Protein AF-A0A7D4TJF9-F1 (afdb_monomer_lite)

Secondary structure (DSSP, 8-state):
---SHHHHHHHHHHHHHHHHHHHHHHHHHHHHHHHHHHHHHHHHHHHHHHHHHTTPPPPPBTTEEEEEEE-SSEEEEEEEEESSSEEEEEEEEE----

Foldseek 3Di:
DDPPVVVVVVVVVVVVVVVVVVVVVVVVVVVVVVVVVQVVQQVLFQVQQVCVLVVHDRDDDPQWDWDWDDPPQKIKIWIWGDDPDTHIYIHIDGNDDD

Structure (mmCIF, N/CA/C/O backbone):
data_AF-A0A7D4TJF9-F1
#
_entry.id   AF-A0A7D4TJF9-F1
#
loop_
_atom_site.group_PDB
_atom_site.id
_atom_site.type_symbol
_atom_site.label_atom_id
_atom_site.label_alt_id
_atom_site.label_comp_id
_atom_site.label_asym_id
_atom_site.label_entity_id
_atom_site.label_seq_id
_atom_site.pdbx_PDB_ins_code
_atom_site.Cartn_x
_atom_site.Cartn_y
_atom_site.Cartn_z
_atom_site.occupancy
_atom_site.B_iso_or_equiv
_atom_site.auth_seq_id
_atom_site.auth_comp_id
_atom_site.auth_asym_id
_atom_site.auth_atom_id
_atom_site.pdbx_PDB_model_num
ATOM 1 N N . MET A 1 1 ? 44.012 -9.671 -43.858 1.00 39.16 1 MET A N 1
ATOM 2 C CA . MET A 1 1 ? 43.821 -9.789 -42.399 1.00 39.16 1 MET A CA 1
ATOM 3 C C . MET A 1 1 ? 42.778 -8.761 -42.035 1.00 39.16 1 MET A C 1
ATOM 5 O O . MET A 1 1 ? 43.120 -7.598 -41.880 1.00 39.16 1 MET A O 1
ATOM 9 N N . ASP A 1 2 ? 41.517 -9.180 -42.040 1.00 47.53 2 ASP A N 1
ATOM 10 C CA . ASP A 1 2 ? 40.388 -8.322 -41.703 1.00 47.53 2 ASP A CA 1
ATOM 11 C C . ASP A 1 2 ? 39.980 -8.643 -40.262 1.00 47.53 2 ASP A C 1
ATOM 13 O O . ASP A 1 2 ? 39.491 -9.731 -39.980 1.00 47.53 2 ASP A O 1
ATOM 17 N N . PHE A 1 3 ? 40.342 -7.759 -39.332 1.00 52.19 3 PHE A N 1
ATOM 18 C CA . PHE A 1 3 ? 40.041 -7.870 -37.896 1.00 52.19 3 PHE A CA 1
ATOM 19 C C . PHE A 1 3 ? 39.243 -6.649 -37.399 1.00 52.19 3 PHE A C 1
ATOM 21 O O . PHE A 1 3 ? 39.175 -6.400 -36.193 1.00 52.19 3 PHE A O 1
ATOM 28 N N . SER A 1 4 ? 38.687 -5.844 -38.316 1.00 53.62 4 SER A N 1
ATOM 29 C CA . SER A 1 4 ? 37.872 -4.671 -37.958 1.00 53.62 4 SER A CA 1
ATOM 30 C C . SER A 1 4 ? 36.390 -5.004 -37.798 1.00 53.62 4 SER A C 1
ATOM 32 O O . SER A 1 4 ? 35.708 -4.330 -37.029 1.00 53.62 4 SER A O 1
ATOM 34 N N . GLU A 1 5 ? 35.902 -6.057 -38.455 1.00 53.69 5 GLU A N 1
ATOM 35 C CA . GLU A 1 5 ? 34.475 -6.406 -38.459 1.00 53.69 5 GLU A CA 1
ATOM 36 C C . GLU A 1 5 ? 33.985 -6.962 -37.101 1.00 53.69 5 GLU A C 1
ATOM 38 O O . GLU A 1 5 ? 32.879 -6.651 -36.661 1.00 53.69 5 GLU A O 1
ATOM 43 N N . ASP A 1 6 ? 34.851 -7.653 -36.350 1.00 51.81 6 ASP A N 1
ATOM 44 C CA . ASP A 1 6 ? 34.524 -8.246 -35.040 1.00 51.81 6 ASP A CA 1
ATOM 45 C C . ASP A 1 6 ? 34.347 -7.219 -33.900 1.00 51.81 6 ASP A C 1
ATOM 47 O O . ASP A 1 6 ? 33.576 -7.440 -32.970 1.00 51.81 6 ASP A O 1
ATOM 51 N N . ARG A 1 7 ? 35.027 -6.062 -33.931 1.00 52.25 7 ARG A N 1
ATOM 52 C CA . ARG A 1 7 ? 34.930 -5.065 -32.834 1.00 52.25 7 ARG A CA 1
ATOM 53 C C . ARG A 1 7 ? 33.695 -4.161 -32.940 1.00 52.25 7 ARG A C 1
ATOM 55 O O . ARG A 1 7 ? 33.223 -3.645 -31.924 1.00 52.25 7 ARG A O 1
ATOM 62 N N . GLY A 1 8 ? 33.182 -3.962 -34.156 1.00 52.03 8 GLY A N 1
ATOM 63 C CA . GLY A 1 8 ? 31.962 -3.194 -34.424 1.00 52.03 8 GLY A CA 1
ATOM 64 C C . GLY A 1 8 ? 30.682 -3.979 -34.129 1.00 52.03 8 GLY A C 1
ATOM 65 O O . GLY A 1 8 ? 29.717 -3.406 -33.627 1.00 52.03 8 GLY A O 1
ATOM 66 N N . ALA A 1 9 ? 30.697 -5.295 -34.365 1.00 53.34 9 ALA A N 1
ATOM 67 C CA . ALA A 1 9 ? 29.580 -6.181 -34.042 1.00 53.34 9 ALA A CA 1
ATOM 68 C C . ALA A 1 9 ? 29.293 -6.186 -32.530 1.00 53.34 9 ALA A C 1
ATOM 70 O O . ALA A 1 9 ? 28.196 -5.807 -32.118 1.00 53.34 9 ALA A O 1
ATOM 71 N N . VAL A 1 10 ? 30.332 -6.421 -31.711 1.00 53.62 10 VAL A N 1
ATOM 72 C CA . VAL A 1 10 ? 30.230 -6.470 -30.239 1.00 53.62 10 VAL A CA 1
ATOM 73 C C . VAL A 1 10 ? 29.750 -5.141 -29.642 1.00 53.62 10 VAL A C 1
ATOM 75 O O . VAL A 1 10 ? 29.045 -5.115 -28.641 1.00 53.62 10 VAL A O 1
ATOM 78 N N . THR A 1 11 ? 30.071 -3.999 -30.245 1.00 57.53 11 THR A N 1
ATOM 79 C CA . THR A 1 11 ? 29.593 -2.704 -29.732 1.00 57.53 11 THR A CA 1
ATOM 80 C C . THR A 1 11 ? 28.151 -2.398 -30.144 1.00 57.53 11 THR A C 1
ATOM 82 O O . THR A 1 11 ? 27.422 -1.809 -29.347 1.00 57.53 11 THR A O 1
ATOM 85 N N . ALA A 1 12 ? 27.693 -2.851 -31.315 1.00 61.81 12 ALA A N 1
ATOM 86 C CA . ALA A 1 12 ? 26.308 -2.690 -31.764 1.00 61.81 12 ALA A CA 1
ATOM 87 C C . ALA A 1 12 ? 25.320 -3.591 -31.000 1.00 61.81 12 ALA A C 1
ATOM 89 O O . ALA A 1 12 ? 24.239 -3.142 -30.612 1.00 61.81 12 ALA A O 1
ATOM 90 N N . GLU A 1 13 ? 25.695 -4.841 -30.722 1.00 58.75 13 GLU A N 1
ATOM 91 C CA . GLU A 1 13 ? 24.874 -5.760 -29.924 1.00 58.75 13 GLU A CA 1
ATOM 92 C C . GLU A 1 13 ? 24.782 -5.315 -28.451 1.00 58.75 13 GLU A C 1
ATOM 94 O O . GLU A 1 13 ? 23.692 -5.296 -27.875 1.00 58.75 13 GLU A O 1
ATOM 99 N N . PHE A 1 14 ? 25.873 -4.813 -27.858 1.00 63.66 14 PHE A N 1
ATOM 100 C CA . PHE A 1 14 ? 25.836 -4.228 -26.511 1.00 63.66 14 PHE A CA 1
ATOM 101 C C . PHE A 1 14 ? 25.055 -2.904 -26.441 1.00 63.66 14 PHE A C 1
ATOM 103 O O . PHE A 1 14 ? 24.433 -2.621 -25.414 1.00 63.66 14 PHE A O 1
ATOM 110 N N . MET A 1 15 ? 25.023 -2.114 -27.521 1.00 65.81 15 MET A N 1
ATOM 111 C CA . MET A 1 15 ? 24.281 -0.846 -27.579 1.00 65.81 15 MET A CA 1
ATOM 112 C C . MET A 1 15 ? 22.760 -1.040 -27.462 1.00 65.81 15 MET A C 1
ATOM 114 O O . MET A 1 15 ? 22.072 -0.147 -26.971 1.00 65.81 15 MET A O 1
ATOM 118 N N . LEU A 1 16 ? 22.235 -2.208 -27.851 1.00 66.94 16 LEU A N 1
ATOM 119 C CA . LEU A 1 16 ? 20.823 -2.575 -27.676 1.00 66.94 16 LEU A CA 1
ATOM 120 C C . LEU A 1 16 ? 20.562 -3.348 -26.374 1.00 66.94 16 LEU A C 1
ATOM 122 O O . LEU A 1 16 ? 19.508 -3.180 -25.753 1.00 66.94 16 LEU A O 1
ATOM 126 N N . LEU A 1 17 ? 21.518 -4.159 -25.916 1.00 78.38 17 LEU A N 1
ATOM 127 C CA . LEU A 1 17 ? 21.386 -4.917 -24.668 1.00 78.38 17 LEU A CA 1
ATOM 128 C C . LEU A 1 17 ? 21.379 -4.014 -23.428 1.00 78.38 17 LEU A C 1
ATOM 130 O O . LEU A 1 17 ? 20.624 -4.246 -22.489 1.00 78.38 17 LEU A O 1
ATOM 134 N N . PHE A 1 18 ? 22.171 -2.945 -23.417 1.00 82.38 18 PHE A N 1
ATOM 135 C CA . PHE A 1 18 ? 22.239 -2.053 -22.261 1.00 82.38 18 PHE A CA 1
ATOM 136 C C . PHE A 1 18 ? 20.912 -1.325 -21.953 1.00 82.38 18 PHE A C 1
ATOM 138 O O . PHE A 1 18 ? 20.420 -1.436 -20.827 1.00 82.38 18 PHE A O 1
ATOM 145 N N . PRO A 1 19 ? 20.268 -0.622 -22.910 1.00 83.50 19 PRO A N 1
ATOM 146 C CA . PRO A 1 19 ? 18.990 0.037 -22.650 1.00 83.50 19 PRO A CA 1
ATOM 147 C C . PRO A 1 19 ? 17.870 -0.963 -22.348 1.00 83.50 19 PRO A C 1
ATOM 149 O O . PRO A 1 19 ? 17.018 -0.674 -21.512 1.00 83.50 19 PRO A O 1
ATOM 152 N N . THR A 1 20 ? 17.877 -2.153 -22.958 1.00 87.12 20 THR A N 1
ATOM 153 C CA . THR A 1 20 ? 16.868 -3.185 -22.666 1.00 87.12 20 THR A CA 1
ATOM 154 C C . THR A 1 20 ? 17.001 -3.732 -21.248 1.00 87.12 20 THR A C 1
ATOM 156 O O . THR A 1 20 ? 15.990 -3.854 -20.557 1.00 87.12 20 THR A O 1
ATOM 159 N N . VAL A 1 21 ? 18.223 -3.974 -20.764 1.00 88.00 21 VAL A N 1
ATOM 160 C CA . VAL A 1 21 ? 18.467 -4.366 -19.367 1.00 88.00 21 VAL A CA 1
ATOM 161 C C . VAL A 1 21 ? 18.031 -3.262 -18.405 1.00 88.00 21 VAL A C 1
ATOM 163 O O . VAL A 1 21 ? 17.361 -3.556 -17.418 1.00 88.00 21 VAL A O 1
ATOM 166 N N . ILE A 1 22 ? 18.338 -1.994 -18.700 1.00 91.00 22 ILE A N 1
ATOM 167 C CA . ILE A 1 22 ? 17.899 -0.862 -17.867 1.00 91.00 22 ILE A CA 1
ATOM 168 C C . ILE A 1 22 ? 16.370 -0.792 -17.800 1.00 91.00 22 ILE A C 1
ATOM 170 O O . ILE A 1 22 ? 15.815 -0.666 -16.710 1.00 91.00 22 ILE A O 1
ATOM 174 N N . VAL A 1 23 ? 15.680 -0.911 -18.937 1.00 91.56 23 VAL A N 1
ATOM 175 C CA . VAL A 1 23 ? 14.210 -0.900 -18.989 1.00 91.5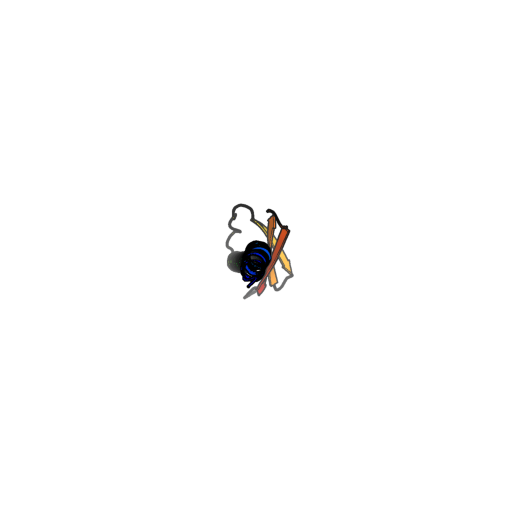6 23 VAL A CA 1
ATOM 176 C C . VAL A 1 23 ? 13.624 -2.087 -18.226 1.00 91.56 23 VAL A C 1
ATOM 178 O O . VAL A 1 23 ? 12.683 -1.907 -17.454 1.00 91.56 23 VAL A O 1
ATOM 181 N N . ALA A 1 24 ? 14.195 -3.283 -18.381 1.00 92.12 24 ALA A N 1
ATOM 182 C CA . ALA A 1 24 ? 13.761 -4.468 -17.647 1.00 92.12 24 ALA A CA 1
ATOM 183 C C . ALA A 1 24 ? 13.915 -4.280 -16.129 1.00 92.12 24 ALA A C 1
ATOM 185 O O . ALA A 1 24 ? 12.997 -4.587 -15.367 1.00 92.12 24 ALA A O 1
ATOM 186 N N . LEU A 1 25 ? 1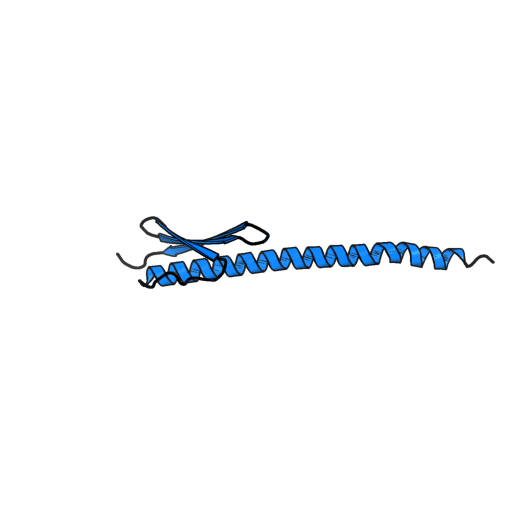5.043 -3.717 -15.687 1.00 93.00 25 LEU A N 1
ATOM 187 C CA . LEU A 1 25 ? 15.315 -3.471 -14.274 1.00 93.00 25 LEU A CA 1
ATOM 188 C C . LEU A 1 25 ? 14.396 -2.382 -13.702 1.00 93.00 25 LEU A C 1
ATOM 190 O O . LEU A 1 25 ? 13.831 -2.554 -12.624 1.00 93.00 25 LEU A O 1
ATOM 194 N N . ALA A 1 26 ? 14.178 -1.296 -14.447 1.00 92.62 26 ALA A N 1
ATOM 195 C CA . ALA A 1 26 ? 13.236 -0.240 -14.082 1.00 92.62 26 ALA A CA 1
ATOM 196 C C . ALA A 1 26 ? 11.798 -0.776 -13.966 1.00 92.62 26 ALA A C 1
ATOM 198 O O . ALA A 1 26 ? 11.079 -0.441 -13.021 1.00 92.62 26 ALA A O 1
ATOM 199 N N . GLY A 1 27 ? 11.394 -1.656 -14.887 1.00 91.38 27 GLY A N 1
ATOM 200 C CA . GLY A 1 27 ? 10.109 -2.347 -14.829 1.00 91.38 27 GLY A CA 1
ATOM 201 C C . GLY A 1 27 ? 9.984 -3.221 -13.580 1.00 91.38 27 GLY A C 1
ATOM 202 O O . GLY A 1 27 ? 9.005 -3.098 -12.844 1.00 91.38 27 GLY A O 1
ATOM 203 N N . ALA A 1 28 ? 10.998 -4.038 -13.285 1.00 93.12 28 ALA A N 1
ATOM 204 C CA . ALA A 1 28 ? 11.018 -4.888 -12.094 1.00 93.12 28 ALA A CA 1
ATOM 205 C C . ALA A 1 28 ? 10.925 -4.072 -10.793 1.00 93.12 28 ALA A C 1
ATOM 207 O O . ALA A 1 28 ? 10.135 -4.406 -9.909 1.00 93.12 28 ALA A O 1
ATOM 208 N N . LEU A 1 29 ? 11.672 -2.967 -10.694 1.00 91.88 29 LEU A N 1
ATOM 209 C CA . LEU A 1 29 ? 11.621 -2.064 -9.541 1.00 91.88 29 LEU A CA 1
ATOM 210 C C . LEU A 1 29 ? 10.244 -1.417 -9.378 1.00 91.88 29 LEU A C 1
ATOM 212 O O . LEU A 1 29 ? 9.746 -1.309 -8.260 1.00 91.88 29 LEU A O 1
ATOM 216 N N . THR A 1 30 ? 9.606 -1.032 -10.482 1.00 88.75 30 THR A N 1
ATOM 217 C CA . THR A 1 30 ? 8.269 -0.425 -10.461 1.00 88.75 30 THR A CA 1
ATOM 218 C C . THR A 1 30 ? 7.219 -1.418 -9.959 1.00 88.75 30 THR A C 1
ATOM 220 O O . THR A 1 30 ? 6.418 -1.084 -9.088 1.00 88.75 30 THR A O 1
ATOM 223 N N . VAL A 1 31 ? 7.248 -2.663 -10.449 1.00 88.62 31 VAL A N 1
ATOM 224 C CA . VAL A 1 31 ? 6.351 -3.734 -9.977 1.00 88.62 31 VAL A CA 1
ATOM 225 C C . VAL A 1 31 ? 6.580 -4.027 -8.493 1.00 88.62 31 VAL A C 1
ATOM 227 O O . VAL A 1 31 ? 5.623 -4.210 -7.742 1.00 88.62 31 VAL A O 1
ATOM 230 N N . PHE A 1 32 ? 7.837 -4.028 -8.049 1.00 90.75 32 PHE A N 1
ATOM 231 C CA . PHE A 1 32 ? 8.168 -4.237 -6.644 1.00 90.75 32 PHE A CA 1
ATOM 232 C C . PHE A 1 32 ? 7.629 -3.115 -5.744 1.00 90.75 32 PHE A C 1
ATOM 234 O O . PHE A 1 32 ? 7.018 -3.398 -4.715 1.00 90.75 32 PHE A O 1
ATOM 241 N N . GLN A 1 33 ? 7.784 -1.853 -6.153 1.00 87.62 33 GLN A N 1
ATOM 242 C CA . GLN A 1 33 ? 7.228 -0.689 -5.448 1.00 87.62 33 GLN A CA 1
ATOM 243 C C . GLN A 1 33 ? 5.700 -0.778 -5.318 1.00 87.62 33 GLN A C 1
ATOM 245 O O . GLN A 1 33 ? 5.171 -0.602 -4.226 1.00 87.62 33 GLN A O 1
ATOM 250 N N . LEU A 1 34 ? 4.998 -1.168 -6.388 1.00 87.44 34 LEU A N 1
ATOM 251 C CA . LEU A 1 34 ? 3.551 -1.427 -6.359 1.00 87.44 34 LEU A CA 1
ATOM 252 C C . LEU A 1 34 ? 3.163 -2.512 -5.340 1.00 87.44 34 LEU A C 1
ATOM 254 O O . LEU A 1 34 ? 2.138 -2.396 -4.666 1.00 87.44 34 LEU A O 1
ATOM 258 N N . GLY A 1 35 ? 3.974 -3.567 -5.218 1.00 87.62 35 GLY A N 1
ATOM 259 C CA . GLY A 1 35 ? 3.787 -4.612 -4.210 1.00 87.62 35 GLY A CA 1
ATOM 260 C C . GLY A 1 35 ? 3.988 -4.107 -2.778 1.00 87.62 35 GLY A C 1
ATOM 261 O O . GLY A 1 35 ? 3.226 -4.477 -1.885 1.00 87.62 35 GLY A O 1
ATOM 262 N N . LEU A 1 36 ? 4.968 -3.228 -2.556 1.00 88.88 36 LEU A N 1
ATOM 263 C CA . LEU A 1 36 ? 5.174 -2.585 -1.257 1.00 88.88 36 LEU A CA 1
ATOM 264 C C . LEU A 1 36 ? 4.018 -1.646 -0.897 1.00 88.88 36 LEU A C 1
ATOM 266 O O . LEU A 1 36 ? 3.517 -1.724 0.220 1.00 88.88 36 LEU A O 1
ATOM 270 N N . ASP A 1 37 ? 3.544 -0.835 -1.847 1.00 87.69 37 ASP A N 1
ATOM 271 C CA . ASP A 1 37 ? 2.378 0.040 -1.667 1.00 87.69 37 ASP A CA 1
ATOM 272 C C . ASP A 1 37 ? 1.127 -0.763 -1.268 1.00 87.69 37 ASP A C 1
ATOM 274 O O . ASP A 1 37 ? 0.400 -0.371 -0.355 1.00 87.69 37 ASP A O 1
ATOM 278 N N . ARG A 1 38 ? 0.882 -1.912 -1.919 1.00 86.44 38 ARG A N 1
ATOM 279 C CA . ARG A 1 38 ? -0.197 -2.854 -1.552 1.00 86.44 38 ARG A CA 1
ATOM 280 C C . ARG A 1 38 ? -0.046 -3.335 -0.111 1.00 86.44 38 ARG A C 1
ATOM 282 O O . ARG A 1 38 ? -1.008 -3.318 0.656 1.00 86.44 38 ARG A O 1
ATOM 289 N N . LEU A 1 39 ? 1.160 -3.760 0.259 1.00 87.50 39 LEU A N 1
ATOM 290 C CA . LEU A 1 39 ? 1.436 -4.287 1.590 1.00 87.50 39 LEU A CA 1
ATOM 291 C C . LEU A 1 39 ? 1.247 -3.209 2.664 1.00 87.50 39 LEU A C 1
ATOM 293 O O . LEU A 1 39 ? 0.628 -3.467 3.696 1.00 87.50 39 LEU A O 1
ATOM 297 N N . GLU A 1 40 ? 1.717 -1.991 2.410 1.00 88.81 40 GLU A N 1
ATOM 298 C CA . GLU A 1 40 ? 1.525 -0.851 3.301 1.00 88.81 40 GLU A CA 1
ATOM 299 C C . GLU A 1 40 ? 0.041 -0.488 3.445 1.00 88.81 40 GLU A C 1
ATOM 301 O O . GLU A 1 40 ? -0.435 -0.334 4.571 1.00 88.81 40 GLU A O 1
ATOM 306 N N . LEU A 1 41 ? -0.718 -0.452 2.342 1.00 85.81 41 LEU A N 1
ATOM 307 C CA . LEU A 1 41 ? -2.169 -0.238 2.378 1.00 85.81 41 LEU A CA 1
ATOM 308 C C . LEU A 1 41 ? -2.883 -1.294 3.219 1.00 85.81 41 LEU A C 1
ATOM 310 O O . LEU A 1 41 ? -3.713 -0.946 4.059 1.00 85.81 41 LEU A O 1
ATOM 314 N N . SER A 1 42 ? -2.540 -2.569 3.022 1.00 87.12 42 SER A N 1
ATOM 315 C CA . SER A 1 42 ? -3.126 -3.666 3.793 1.00 87.12 42 SER A CA 1
ATOM 316 C C . SER A 1 42 ? -2.839 -3.493 5.287 1.00 87.12 42 SER A C 1
ATOM 318 O O . SER A 1 42 ? -3.745 -3.578 6.116 1.00 87.12 42 SER A O 1
ATOM 320 N N . ARG A 1 43 ? -1.597 -3.136 5.643 1.00 87.19 43 ARG A N 1
ATOM 321 C CA . ARG A 1 43 ? -1.192 -2.870 7.024 1.00 87.19 43 ARG A CA 1
ATOM 322 C C . ARG A 1 43 ? -2.003 -1.720 7.615 1.00 87.19 43 ARG A C 1
ATOM 324 O O . ARG A 1 43 ? -2.520 -1.867 8.720 1.00 87.19 43 ARG A O 1
ATOM 331 N N . LEU A 1 44 ? -2.141 -0.605 6.897 1.00 87.00 44 LEU A N 1
ATOM 332 C CA . LEU A 1 44 ? -2.943 0.540 7.335 1.00 87.00 44 LEU A CA 1
ATOM 333 C C . LEU A 1 44 ? -4.409 0.148 7.551 1.00 87.00 44 LEU A C 1
ATOM 335 O O . LEU A 1 44 ? -4.970 0.470 8.596 1.00 87.00 44 LEU A O 1
ATOM 339 N N . ALA A 1 45 ? -5.004 -0.601 6.619 1.00 85.62 45 ALA A N 1
ATOM 340 C CA . ALA A 1 45 ? -6.372 -1.097 6.735 1.00 85.62 45 ALA A CA 1
ATOM 341 C C . ALA A 1 45 ? -6.565 -1.956 7.998 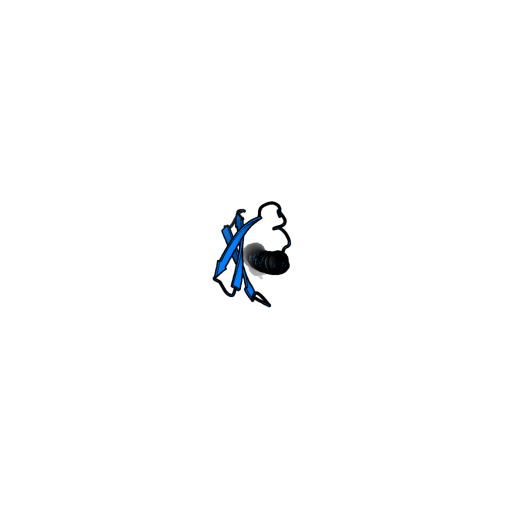1.00 85.62 45 ALA A C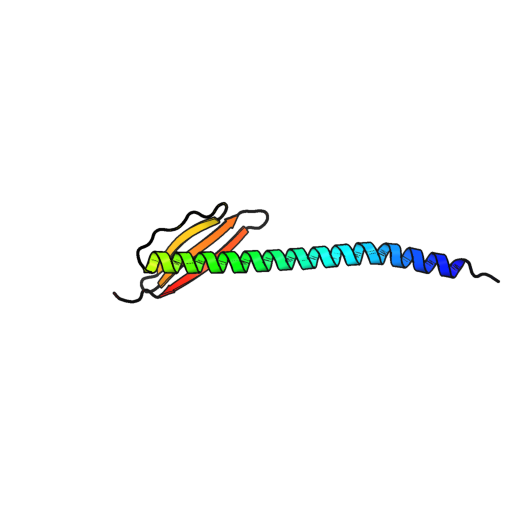 1
ATOM 343 O O . ALA A 1 45 ? -7.502 -1.733 8.761 1.00 85.62 45 ALA A O 1
ATOM 344 N N . PHE A 1 46 ? -5.638 -2.878 8.286 1.00 84.56 46 PHE A N 1
ATOM 345 C CA . PHE A 1 46 ? -5.678 -3.690 9.507 1.00 84.56 46 PHE A CA 1
ATOM 346 C C . PHE A 1 46 ? -5.503 -2.870 10.787 1.00 84.56 46 PHE A C 1
ATOM 348 O O . PHE A 1 46 ? -6.208 -3.115 11.768 1.00 84.56 46 PHE A O 1
ATOM 355 N N . PHE A 1 47 ? -4.579 -1.906 10.808 1.00 85.62 47 PHE A N 1
ATOM 356 C CA . PHE A 1 47 ? -4.387 -1.041 11.975 1.00 85.62 47 PHE A CA 1
ATOM 357 C C . PHE A 1 47 ? -5.637 -0.213 12.278 1.00 85.62 47 PHE A C 1
ATOM 359 O O . PHE A 1 47 ? -6.011 -0.097 13.442 1.00 85.62 47 PHE A O 1
ATOM 366 N N . GLN A 1 48 ? -6.306 0.288 11.241 1.00 85.25 48 GLN A N 1
ATOM 367 C CA . GLN A 1 48 ? -7.547 1.054 11.357 1.00 85.25 48 GLN A CA 1
ATOM 368 C C . GLN A 1 48 ? -8.733 0.175 11.768 1.00 85.25 48 GLN A C 1
ATOM 370 O O . GLN A 1 48 ? -9.534 0.561 12.613 1.00 85.25 48 GLN A O 1
ATOM 375 N N . ALA A 1 49 ? -8.836 -1.042 11.227 1.00 82.50 49 ALA A N 1
ATOM 376 C CA . ALA A 1 49 ? -9.857 -2.000 11.652 1.00 82.50 49 ALA A CA 1
ATOM 377 C C . ALA A 1 49 ? -9.689 -2.369 13.131 1.00 82.50 49 ALA A C 1
ATOM 379 O O . ALA A 1 49 ? -10.663 -2.435 13.881 1.00 82.50 49 ALA A O 1
ATOM 380 N N . ARG A 1 50 ? -8.440 -2.545 13.576 1.00 83.56 50 ARG A N 1
ATOM 381 C CA . ARG A 1 50 ? -8.121 -2.786 14.983 1.00 83.56 50 ARG A CA 1
ATOM 382 C C . ARG A 1 50 ? -8.420 -1.572 15.861 1.00 83.56 50 ARG A C 1
ATOM 384 O O . ARG A 1 50 ? -8.961 -1.775 16.943 1.00 83.56 50 ARG A O 1
ATOM 391 N N . SER A 1 51 ? -8.061 -0.353 15.445 1.00 83.56 51 SER A N 1
ATOM 392 C CA . SER A 1 51 ? -8.338 0.861 16.228 1.00 83.56 51 SER A CA 1
ATOM 393 C C . SER A 1 51 ? -9.841 1.078 16.388 1.00 83.56 51 SER A C 1
ATOM 395 O O . SER A 1 51 ? -10.299 1.308 17.502 1.00 83.56 51 SER A O 1
ATOM 397 N N . LEU A 1 52 ? -10.620 0.884 15.322 1.00 81.94 52 LEU A N 1
ATOM 398 C CA . LEU A 1 52 ? -12.081 0.913 15.382 1.00 81.94 52 LEU A CA 1
ATOM 399 C C . LEU A 1 52 ? -12.652 -0.171 16.303 1.00 81.94 52 LEU A C 1
ATOM 401 O O . LEU A 1 52 ? -13.573 0.103 17.067 1.00 81.94 52 LEU A O 1
ATOM 405 N N . ALA A 1 53 ? -12.096 -1.386 16.285 1.00 78.38 53 ALA A N 1
ATOM 406 C CA . ALA A 1 53 ? -12.560 -2.477 17.145 1.00 78.38 53 ALA A CA 1
ATOM 407 C C . ALA A 1 53 ? -12.362 -2.212 18.649 1.00 78.38 53 ALA A C 1
ATOM 409 O O . ALA A 1 53 ? -13.107 -2.758 19.457 1.00 78.38 53 ALA A O 1
ATOM 410 N N . ILE A 1 54 ? -11.393 -1.371 19.032 1.00 82.75 54 ILE A N 1
ATOM 411 C CA . ILE A 1 54 ? -11.183 -0.925 20.423 1.00 82.75 54 ILE A CA 1
ATOM 412 C C . ILE A 1 54 ? -11.867 0.419 20.738 1.00 82.75 54 ILE A C 1
ATOM 414 O O . ILE A 1 54 ? -11.641 0.974 21.811 1.00 82.75 54 ILE A O 1
ATOM 418 N N . GLY A 1 55 ? -12.693 0.947 19.825 1.00 76.94 55 GLY A N 1
ATOM 419 C CA . GLY A 1 55 ? -13.432 2.204 20.004 1.00 76.94 55 GLY A CA 1
ATOM 420 C C . GLY A 1 55 ? -12.644 3.478 19.678 1.00 76.94 55 GLY A C 1
ATOM 421 O O . GLY A 1 55 ? -13.051 4.563 20.082 1.00 76.94 55 GLY A O 1
ATOM 422 N N . GLY A 1 56 ? -11.514 3.363 18.980 1.00 79.50 56 GLY A N 1
ATOM 423 C CA . GLY A 1 56 ? -10.772 4.503 18.442 1.00 79.50 56 GLY A CA 1
ATOM 424 C C . GLY A 1 56 ? -11.379 5.050 17.146 1.00 79.50 56 GLY A C 1
ATOM 425 O O . GLY A 1 56 ? -12.242 4.429 16.530 1.00 79.50 56 GLY A O 1
ATOM 426 N N . GLU A 1 57 ? -10.894 6.210 16.709 1.00 76.88 57 GLU A N 1
ATOM 427 C CA . GLU A 1 57 ? -11.297 6.834 15.444 1.00 76.88 57 GLU A CA 1
ATOM 428 C C . GLU A 1 57 ? -10.371 6.449 14.280 1.00 76.88 57 GLU A C 1
ATOM 430 O O . GLU A 1 57 ? -9.225 6.025 14.461 1.00 76.88 57 GLU A O 1
ATOM 435 N N . LEU A 1 58 ? -10.887 6.603 13.060 1.00 79.00 58 LEU A N 1
ATOM 436 C CA . LEU A 1 58 ? -10.130 6.433 11.823 1.00 79.00 58 LEU A CA 1
ATOM 437 C C . LEU A 1 58 ? -9.139 7.589 11.657 1.00 79.00 58 LEU A C 1
ATOM 439 O O . LEU A 1 58 ? -9.543 8.734 11.462 1.00 79.00 58 LEU A O 1
ATOM 443 N N . SER A 1 59 ? -7.840 7.293 11.659 1.00 79.56 59 SER A N 1
ATOM 444 C CA . SER A 1 59 ? -6.818 8.303 11.355 1.00 79.56 59 SER A CA 1
ATOM 445 C C . SER A 1 59 ? -6.844 8.681 9.875 1.00 79.56 59 SER A C 1
ATOM 447 O O . SER A 1 59 ? -6.797 7.807 9.009 1.00 79.56 59 SER A O 1
ATOM 449 N N . SER A 1 60 ? -6.869 9.973 9.545 1.00 77.31 60 S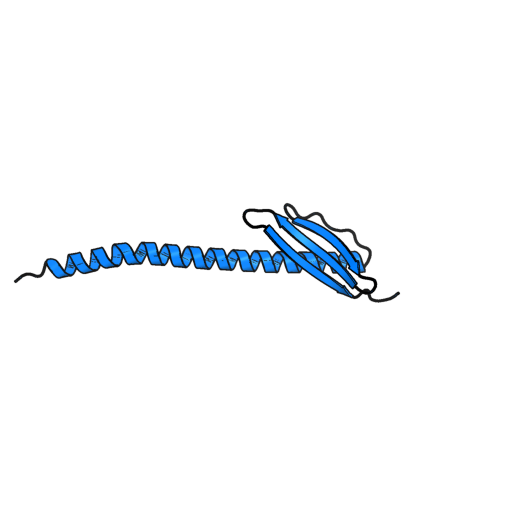ER A N 1
ATOM 450 C CA . SER A 1 60 ? -6.698 10.391 8.152 1.00 77.31 60 SER A CA 1
ATOM 451 C C . SER A 1 60 ? -5.243 10.188 7.733 1.00 77.31 60 SER A C 1
ATOM 453 O O . SER A 1 60 ? -4.339 10.748 8.353 1.00 77.31 60 SER A O 1
ATOM 455 N N . VAL A 1 61 ? -5.017 9.423 6.669 1.00 82.12 61 VAL A N 1
ATOM 456 C CA . VAL A 1 61 ? -3.702 9.291 6.034 1.00 82.12 61 VAL A CA 1
ATOM 457 C C . VAL A 1 61 ? -3.775 9.992 4.684 1.00 82.12 61 VAL A C 1
ATOM 459 O O . VAL A 1 61 ? -4.730 9.797 3.931 1.00 82.12 61 VAL A O 1
ATOM 462 N N . GLU A 1 62 ? -2.794 10.841 4.388 1.00 78.88 62 GLU A N 1
ATOM 463 C CA . GLU A 1 62 ? -2.783 11.631 3.157 1.00 78.88 62 GLU A CA 1
ATOM 464 C C . GLU A 1 62 ? -2.856 10.724 1.917 1.00 78.88 62 GLU A C 1
ATOM 466 O O . GLU A 1 62 ? -2.137 9.732 1.798 1.00 78.88 62 GLU A O 1
ATOM 471 N N . GLY A 1 63 ? -3.775 11.035 0.998 1.00 80.50 63 GLY A N 1
ATOM 472 C CA . GLY A 1 63 ? -3.968 10.265 -0.235 1.00 80.50 63 GLY A CA 1
ATOM 473 C C . GLY A 1 63 ? -4.645 8.896 -0.068 1.00 80.50 63 GLY A C 1
ATOM 474 O O . GLY A 1 63 ? -4.819 8.195 -1.069 1.00 80.50 63 GLY A O 1
ATOM 475 N N . VAL A 1 64 ? -5.063 8.515 1.147 1.00 84.75 64 VAL A N 1
ATOM 476 C CA . VAL A 1 64 ? -5.758 7.249 1.428 1.00 84.75 64 VAL A CA 1
ATOM 477 C C . VAL A 1 64 ? -7.128 7.526 2.041 1.00 84.75 64 VAL A C 1
ATOM 479 O O . VAL A 1 64 ? -7.258 8.192 3.066 1.00 84.75 64 VAL A O 1
ATOM 482 N N . ARG A 1 65 ? -8.178 6.994 1.415 1.00 86.06 65 ARG A N 1
ATOM 483 C CA . ARG A 1 65 ? -9.540 7.026 1.950 1.00 86.06 65 ARG A CA 1
ATOM 484 C C . ARG A 1 65 ? -9.822 5.715 2.667 1.00 86.06 65 ARG A C 1
ATOM 486 O O . ARG A 1 65 ? -9.657 4.655 2.072 1.00 86.06 65 ARG A O 1
ATOM 493 N N . PHE A 1 66 ? -10.280 5.803 3.909 1.00 85.56 66 PHE A N 1
ATOM 494 C CA . PHE A 1 66 ? -10.722 4.646 4.676 1.00 85.56 66 PHE A CA 1
ATOM 495 C C . PHE A 1 66 ? -12.246 4.600 4.722 1.00 85.56 66 PHE A C 1
ATOM 497 O O . PHE A 1 66 ? -12.881 5.598 5.064 1.00 85.56 66 PHE A O 1
ATOM 504 N N . THR A 1 67 ? -12.819 3.448 4.393 1.00 85.19 67 THR A N 1
ATOM 505 C CA . THR A 1 67 ? -14.261 3.207 4.471 1.00 85.19 67 THR A CA 1
ATOM 506 C C . THR A 1 67 ? -14.502 2.058 5.447 1.00 85.19 67 THR A C 1
ATOM 508 O O . THR A 1 67 ? -14.104 0.929 5.151 1.00 85.19 67 THR A O 1
ATOM 511 N N . PRO A 1 68 ? -15.092 2.313 6.628 1.00 82.56 68 PRO A N 1
ATOM 512 C CA . PRO A 1 68 ? -15.468 1.244 7.539 1.00 82.56 68 PRO A CA 1
ATOM 513 C C . PRO A 1 68 ? -16.681 0.489 6.983 1.00 82.56 68 PRO A C 1
ATOM 515 O O . PRO A 1 68 ? -17.629 1.092 6.484 1.00 82.56 68 PRO A O 1
ATOM 518 N N . SER A 1 69 ? -16.652 -0.832 7.098 1.00 80.81 69 SER A N 1
ATOM 519 C CA . SER A 1 69 ? -17.757 -1.731 6.791 1.00 80.81 69 SER A CA 1
ATOM 520 C C . SER A 1 69 ? -17.955 -2.672 7.970 1.00 80.81 69 SER A C 1
ATOM 522 O O . SER A 1 69 ? -17.021 -3.350 8.400 1.00 80.81 69 SER A O 1
ATOM 524 N N . ASP A 1 70 ? -19.173 -2.712 8.497 1.00 79.81 70 ASP A N 1
ATOM 525 C CA . ASP A 1 70 ? -19.536 -3.592 9.599 1.00 79.81 70 ASP A CA 1
ATOM 526 C C . ASP A 1 70 ? -20.294 -4.805 9.065 1.00 79.81 70 ASP A C 1
ATOM 528 O O . ASP A 1 70 ? -21.380 -4.656 8.511 1.00 79.81 70 ASP A O 1
ATOM 532 N N . ASP A 1 71 ? -19.728 -5.997 9.237 1.00 78.94 71 ASP A N 1
ATOM 533 C CA . ASP A 1 71 ? -20.348 -7.265 8.833 1.00 78.94 71 ASP A CA 1
ATOM 534 C C . ASP A 1 71 ? -20.817 -8.052 10.072 1.00 78.94 71 ASP A C 1
ATOM 536 O O . ASP A 1 71 ? -20.585 -9.252 10.236 1.00 78.94 71 ASP A O 1
ATOM 540 N N . GLY A 1 72 ? -21.403 -7.340 11.043 1.00 79.62 72 GLY A N 1
ATOM 541 C CA . GLY A 1 72 ? -21.933 -7.886 12.294 1.00 79.62 72 GLY A CA 1
ATOM 542 C C . GLY A 1 72 ? -20.846 -8.358 13.264 1.00 79.62 72 GLY A C 1
ATOM 543 O O . GLY A 1 72 ? -20.579 -7.700 14.272 1.00 79.62 72 GLY A O 1
ATOM 544 N N . ARG A 1 73 ? -20.215 -9.505 12.967 1.00 77.31 73 ARG A N 1
ATOM 545 C CA . ARG A 1 73 ? -19.142 -10.124 13.775 1.00 77.31 73 ARG A CA 1
ATOM 546 C C . ARG A 1 73 ? -17.745 -9.614 13.416 1.00 77.31 73 ARG A C 1
ATOM 548 O O . ARG A 1 73 ? -16.811 -9.807 14.198 1.00 77.31 73 ARG A O 1
ATOM 555 N N . MET A 1 74 ? -17.593 -8.995 12.247 1.00 78.75 74 MET A N 1
ATOM 556 C CA . MET A 1 74 ? -16.321 -8.468 11.755 1.00 78.75 74 MET A CA 1
ATOM 557 C C . MET A 1 74 ? -16.435 -6.967 11.494 1.00 78.75 74 MET A C 1
ATOM 559 O O . MET A 1 74 ? -17.401 -6.506 10.893 1.00 78.75 74 MET A O 1
ATOM 563 N N . LEU A 1 75 ? -15.433 -6.218 11.945 1.00 82.62 75 LEU A N 1
ATOM 564 C CA . LEU A 1 75 ? -15.187 -4.839 11.536 1.00 82.62 75 LEU A CA 1
ATOM 565 C C . LEU A 1 75 ? -14.150 -4.874 10.423 1.00 82.62 75 LEU A C 1
ATOM 567 O O . LEU A 1 75 ? -12.997 -5.242 10.655 1.00 82.62 75 LEU A O 1
ATOM 571 N N . CYS A 1 76 ? -14.563 -4.513 9.218 1.00 84.88 76 CYS A N 1
ATOM 572 C CA . CYS A 1 76 ? -13.682 -4.381 8.074 1.00 84.88 76 CYS A CA 1
ATOM 573 C C . CYS A 1 76 ? -13.436 -2.905 7.782 1.00 84.88 76 CYS A C 1
ATOM 575 O O . CYS A 1 76 ? -14.311 -2.059 7.946 1.00 84.88 76 CYS A O 1
ATOM 577 N N . VAL A 1 77 ? -12.231 -2.586 7.334 1.00 86.62 77 VAL A N 1
ATOM 578 C CA . VAL A 1 77 ? -11.889 -1.260 6.829 1.00 86.62 77 VAL A CA 1
ATOM 579 C C . VAL A 1 77 ? -11.276 -1.440 5.461 1.00 86.62 77 VAL A C 1
ATOM 581 O O . VAL A 1 77 ? -10.282 -2.148 5.306 1.00 86.62 77 VAL A O 1
ATOM 584 N N . GLU A 1 78 ? -11.871 -0.794 4.470 1.00 88.00 78 GLU A N 1
ATOM 585 C CA . GLU A 1 78 ? -11.300 -0.700 3.138 1.00 88.00 78 GLU A CA 1
ATOM 586 C C . GLU A 1 78 ? -10.427 0.551 3.056 1.00 88.00 78 GLU A C 1
ATOM 588 O O . GLU A 1 78 ? -10.896 1.662 3.307 1.00 88.00 78 GLU A O 1
ATOM 593 N N . ALA A 1 79 ? -9.150 0.372 2.725 1.00 86.44 79 ALA A N 1
ATOM 594 C CA . ALA A 1 79 ? -8.214 1.447 2.444 1.00 86.44 79 ALA A CA 1
ATOM 595 C C . ALA A 1 79 ? -8.048 1.586 0.930 1.00 86.44 79 ALA A C 1
ATOM 597 O O . ALA A 1 79 ? -7.541 0.683 0.264 1.00 86.44 79 ALA A O 1
ATOM 598 N N . THR A 1 80 ? -8.436 2.737 0.387 1.00 86.62 80 THR A N 1
ATOM 599 C CA . THR A 1 80 ? -8.308 3.048 -1.038 1.00 86.62 80 THR A CA 1
ATOM 600 C C . THR A 1 80 ? -7.327 4.199 -1.238 1.00 86.62 80 THR A C 1
ATOM 602 O O . THR A 1 80 ? -7.584 5.324 -0.806 1.00 86.62 80 THR A O 1
ATOM 605 N N . LYS A 1 81 ? -6.226 3.951 -1.950 1.00 87.62 81 LYS A N 1
ATOM 606 C CA . LYS A 1 81 ? -5.255 4.972 -2.375 1.00 87.62 81 LYS A CA 1
ATOM 607 C C . LYS A 1 81 ? -5.471 5.268 -3.852 1.00 87.62 81 LYS A C 1
ATOM 609 O O . LYS A 1 81 ? -5.437 4.370 -4.695 1.00 87.62 81 LYS A O 1
ATOM 614 N N . THR A 1 82 ? -5.721 6.537 -4.163 1.00 78.88 82 THR A N 1
ATOM 615 C CA . THR A 1 82 ? -5.889 6.998 -5.548 1.00 78.88 82 THR A CA 1
ATOM 616 C C . THR A 1 82 ? -4.680 7.848 -5.912 1.00 78.88 82 THR A C 1
ATOM 618 O O . THR A 1 82 ? -4.592 9.004 -5.514 1.00 78.88 82 THR A O 1
ATOM 621 N N . SER A 1 83 ? -3.723 7.245 -6.617 1.00 73.44 83 SER A N 1
ATOM 622 C CA . SER A 1 83 ? -2.540 7.921 -7.165 1.00 73.44 83 SER A CA 1
ATOM 623 C C . SER A 1 83 ? -2.436 7.591 -8.664 1.00 73.44 83 SER A C 1
ATOM 625 O O . SER A 1 83 ? -3.452 7.635 -9.353 1.00 73.44 83 SER A O 1
ATOM 627 N N . LEU A 1 84 ? -1.257 7.222 -9.179 1.00 73.81 84 LEU A N 1
ATOM 628 C CA . LEU A 1 84 ? -1.070 6.760 -10.566 1.00 73.81 84 LEU A CA 1
ATOM 629 C C . LEU A 1 84 ? -1.842 5.468 -10.880 1.00 73.81 84 LEU A C 1
ATOM 631 O O . LEU A 1 84 ? -2.314 5.278 -11.996 1.00 73.81 84 LEU A O 1
ATOM 635 N N . PHE A 1 85 ? -2.004 4.603 -9.879 1.00 78.19 85 PHE A N 1
ATOM 636 C CA . PHE A 1 85 ? -2.823 3.399 -9.946 1.00 78.19 85 PHE A CA 1
ATOM 637 C C . PHE A 1 85 ? -3.828 3.421 -8.798 1.00 78.19 85 PHE A C 1
ATOM 639 O O . PHE A 1 85 ? -3.505 3.844 -7.684 1.00 78.19 85 PHE A O 1
ATOM 646 N N . ARG A 1 86 ? -5.058 2.971 -9.062 1.00 82.12 86 ARG A N 1
ATOM 647 C CA . ARG A 1 86 ? -6.064 2.804 -8.011 1.00 82.12 86 ARG A CA 1
ATOM 648 C C . ARG A 1 86 ? -5.773 1.508 -7.265 1.00 82.12 86 ARG A C 1
ATOM 650 O O . ARG A 1 86 ? -5.891 0.425 -7.834 1.00 82.12 86 ARG A O 1
A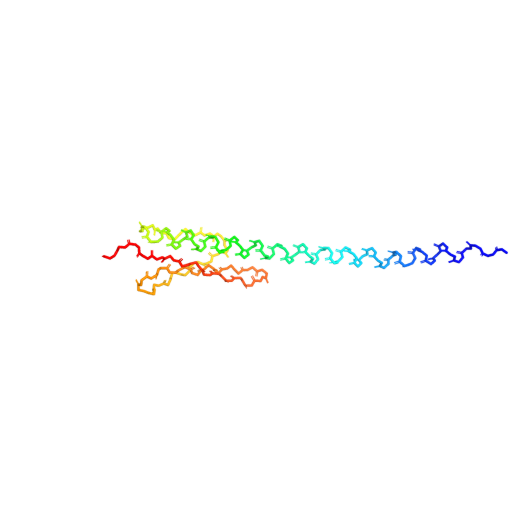TOM 657 N N . LEU A 1 87 ? -5.394 1.636 -6.002 1.00 85.19 87 LEU A N 1
ATOM 658 C CA . LEU A 1 87 ? -5.095 0.519 -5.115 1.00 85.19 87 LEU A CA 1
ATOM 659 C C . LEU A 1 87 ? -6.171 0.482 -4.030 1.00 85.19 87 LEU A C 1
ATOM 661 O O . LEU A 1 87 ? -6.452 1.510 -3.414 1.00 85.19 87 LEU A O 1
ATOM 665 N N . SER A 1 88 ? -6.786 -0.681 -3.827 1.00 85.44 88 SER A N 1
ATOM 666 C CA . SER A 1 88 ? -7.730 -0.911 -2.730 1.00 85.44 88 SER A CA 1
ATOM 667 C C . SER A 1 88 ? -7.366 -2.209 -2.032 1.00 85.44 88 SER A C 1
ATOM 669 O O . SER A 1 88 ? -7.119 -3.210 -2.706 1.00 85.44 88 SER A O 1
ATOM 671 N N . GLU A 1 89 ? -7.325 -2.167 -0.707 1.00 88.62 89 GLU A N 1
ATOM 672 C CA . GLU A 1 89 ? -7.083 -3.315 0.163 1.00 88.62 89 GLU A CA 1
ATOM 673 C C . GLU A 1 89 ? -8.026 -3.245 1.362 1.00 88.62 89 GLU A C 1
ATOM 675 O O . GLU A 1 89 ? -8.265 -2.171 1.917 1.00 88.62 89 GLU A O 1
ATOM 680 N N . SER A 1 90 ? -8.549 -4.392 1.784 1.00 85.00 90 SER A N 1
ATOM 681 C CA . SER A 1 90 ? -9.445 -4.495 2.936 1.00 85.00 90 SER A CA 1
ATOM 682 C C . SER A 1 90 ? -8.772 -5.240 4.082 1.00 85.00 90 SER A C 1
ATOM 684 O O . SER A 1 90 ? -8.293 -6.359 3.896 1.00 85.00 90 SER A O 1
ATOM 686 N N . GLY A 1 91 ? -8.781 -4.653 5.276 1.00 82.62 91 GLY A N 1
ATOM 687 C CA . GLY A 1 91 ? -8.362 -5.308 6.512 1.00 82.62 91 GLY A CA 1
ATOM 688 C C . GLY A 1 91 ? -9.576 -5.584 7.390 1.00 82.62 91 GLY A C 1
ATOM 689 O O . GLY A 1 91 ? -10.318 -4.658 7.705 1.00 82.62 91 GLY A O 1
ATOM 690 N N . CYS A 1 92 ? -9.783 -6.837 7.793 1.00 83.06 92 CYS A N 1
ATOM 691 C CA . CYS A 1 92 ? -10.890 -7.226 8.668 1.00 83.06 92 CYS A CA 1
ATOM 692 C C . CYS A 1 92 ? -10.386 -7.678 10.037 1.00 83.06 92 CYS A C 1
ATOM 694 O O . CYS A 1 92 ? -9.364 -8.357 10.154 1.00 83.06 92 CYS A O 1
ATOM 696 N N . TYR A 1 93 ? -11.133 -7.314 11.073 1.00 79.56 93 TYR A N 1
ATOM 697 C CA . TYR A 1 93 ? -10.868 -7.683 12.453 1.00 79.56 93 TYR A CA 1
ATOM 698 C C . TYR A 1 93 ? -12.131 -8.255 13.100 1.00 79.56 93 TYR A C 1
ATOM 700 O O . TYR A 1 93 ? -13.238 -7.757 12.899 1.00 79.56 93 TYR A O 1
ATOM 708 N N . LEU A 1 94 ? -11.974 -9.320 13.882 1.00 81.38 94 LEU A N 1
ATOM 709 C CA . LEU A 1 94 ? -13.074 -9.954 14.607 1.00 81.38 94 LEU A CA 1
ATOM 710 C C . LEU A 1 94 ? -13.405 -9.120 15.849 1.00 81.38 94 LEU A C 1
ATOM 712 O O . LEU A 1 94 ? -12.523 -8.878 16.674 1.00 81.38 94 LEU A O 1
ATOM 716 N N . LYS A 1 95 ? -14.665 -8.701 16.006 1.00 70.25 95 LYS A N 1
ATOM 717 C CA . LYS A 1 95 ? -15.115 -8.035 17.235 1.00 70.25 95 LYS A CA 1
ATOM 718 C C . LYS A 1 95 ? -14.975 -9.015 18.399 1.00 70.25 95 LYS A C 1
ATOM 720 O O . LYS A 1 95 ? -15.645 -10.048 18.424 1.00 70.25 95 LYS A O 1
ATOM 725 N N . HIS A 1 96 ? -14.085 -8.724 19.343 1.00 61.03 96 HIS A N 1
ATOM 726 C CA . HIS A 1 96 ? -13.945 -9.524 20.555 1.00 61.03 96 HIS A CA 1
ATOM 727 C C . HIS A 1 96 ? -14.905 -8.970 21.614 1.00 61.03 96 HIS A C 1
ATOM 729 O O . HIS A 1 96 ? -14.631 -7.929 22.200 1.00 61.03 96 HIS A O 1
ATOM 735 N N . GLY A 1 97 ? -16.023 -9.668 21.832 1.00 54.44 97 GLY A N 1
ATOM 736 C CA . GLY A 1 97 ? -16.999 -9.364 22.884 1.00 54.44 97 GLY A CA 1
ATOM 737 C C . GLY A 1 97 ? -18.168 -8.492 22.421 1.00 54.44 97 GLY A C 1
ATOM 738 O O . GLY A 1 97 ? -18.035 -7.280 22.289 1.00 54.44 97 GLY A O 1
ATOM 739 N N . SER A 1 98 ? -19.316 -9.136 22.204 1.00 45.22 98 SER A N 1
ATOM 740 C CA . SER A 1 98 ? -20.642 -8.538 22.403 1.00 45.22 98 SER A CA 1
ATOM 741 C C . SER A 1 98 ? -21.129 -8.902 23.797 1.00 45.22 98 SER A C 1
ATOM 743 O O . SER A 1 98 ? -21.037 -10.119 24.092 1.00 45.22 98 SER A O 1
#

Sequence (98 aa):
MDFSEDRGAVTAEFMLLFPTVIVALAGALTVFQLGLDRLELSRLAFFQARSLAIGGELSSVEGVRFTPSDDGRMLCVEATKTSLFRLSESGCYLKHGS

Radius of gyration: 24.5 Å; chains: 1; bounding box: 66×22×65 Å

pLDDT: mean 78.49, std 12.69, range [39.16, 93.12]

Organism: NCBI:txid2499157